Protein AF-A0A5N5W3W2-F1 (afdb_monomer_lite)

Sequence (100 aa):
MNDEEWNALYPIGTPVVAYPGVRPEDPFAVAVRKRQTEGCFVDQADASLCRALTTVTRTPAWMLGCGAPVVSVEGYTGGIHLTHIDVIAEAPSKAAVARG

Organism: Streptomyces mobaraensis (NCBI:txid35621)

Structure (mmCIF, N/CA/C/O backbone):
data_AF-A0A5N5W3W2-F1
#
_entry.id   AF-A0A5N5W3W2-F1
#
loop_
_atom_site.group_PDB
_atom_site.id
_atom_site.type_symbol
_atom_site.label_atom_id
_atom_site.label_alt_id
_atom_site.label_comp_id
_atom_site.label_asym_id
_atom_site.label_entity_id
_atom_site.label_seq_id
_atom_site.pdbx_PDB_ins_code
_atom_site.Cartn_x
_atom_site.Cartn_y
_atom_site.Cartn_z
_atom_site.occupancy
_atom_site.B_iso_or_equiv
_atom_site.auth_seq_id
_atom_site.auth_comp_id
_atom_site.auth_asym_id
_atom_site.auth_atom_id
_atom_site.pdbx_PDB_model_num
ATOM 1 N N . MET A 1 1 ? 15.190 1.573 -2.524 1.00 80.56 1 MET A N 1
ATOM 2 C CA . MET A 1 1 ? 14.830 0.543 -3.508 1.00 80.56 1 MET A CA 1
ATOM 3 C C . MET A 1 1 ? 14.160 1.243 -4.670 1.00 80.56 1 MET A C 1
ATOM 5 O O . MET A 1 1 ? 13.132 1.877 -4.451 1.00 80.56 1 MET A O 1
ATOM 9 N N . ASN A 1 2 ? 14.797 1.234 -5.837 1.00 87.31 2 ASN A N 1
ATOM 10 C CA . ASN A 1 2 ? 14.218 1.743 -7.085 1.00 87.31 2 ASN A CA 1
ATOM 11 C C . ASN A 1 2 ? 13.438 0.628 -7.819 1.00 87.31 2 ASN A C 1
ATOM 13 O O . ASN A 1 2 ? 13.298 -0.484 -7.305 1.00 87.31 2 ASN A O 1
ATOM 17 N N . ASP A 1 3 ? 12.882 0.939 -8.987 1.00 89.75 3 ASP A N 1
ATOM 18 C CA . ASP A 1 3 ? 12.121 -0.006 -9.804 1.00 89.75 3 ASP A CA 1
ATOM 19 C C . ASP A 1 3 ? 12.986 -1.133 -10.389 1.00 89.75 3 ASP A C 1
ATOM 21 O O . ASP A 1 3 ? 12.568 -2.288 -10.365 1.00 89.75 3 ASP A O 1
ATOM 25 N N . GLU A 1 4 ? 14.198 -0.839 -10.859 1.00 89.25 4 GLU A N 1
ATOM 26 C CA . GLU A 1 4 ? 15.126 -1.847 -11.395 1.00 89.25 4 GLU A CA 1
ATOM 27 C C . GLU A 1 4 ? 15.548 -2.878 -10.336 1.00 89.25 4 GLU A C 1
ATOM 29 O O . GLU A 1 4 ? 15.455 -4.084 -10.566 1.00 89.25 4 GLU A O 1
ATOM 34 N N . GLU A 1 5 ? 15.960 -2.413 -9.154 1.00 89.56 5 GLU A N 1
ATOM 35 C CA . GLU A 1 5 ? 16.324 -3.241 -8.000 1.00 89.56 5 GLU A CA 1
ATOM 36 C C . GLU A 1 5 ? 15.150 -4.118 -7.563 1.00 89.56 5 GLU A C 1
ATOM 38 O O . GLU A 1 5 ? 15.329 -5.305 -7.293 1.00 89.56 5 GLU A O 1
ATOM 43 N N . TRP A 1 6 ? 13.939 -3.554 -7.522 1.00 88.62 6 TRP A N 1
ATOM 44 C CA . TRP A 1 6 ? 12.732 -4.315 -7.215 1.00 88.62 6 TRP A CA 1
ATOM 45 C C . TRP A 1 6 ? 12.488 -5.411 -8.251 1.00 88.62 6 TRP A C 1
ATOM 47 O O . TRP A 1 6 ? 12.308 -6.570 -7.890 1.00 88.62 6 TRP A O 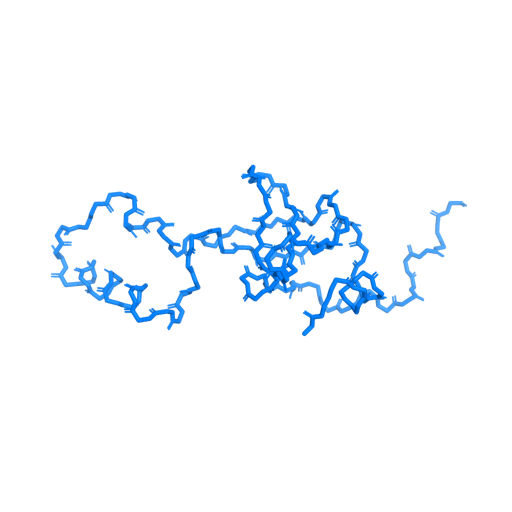1
ATOM 57 N N . ASN A 1 7 ? 12.517 -5.060 -9.538 1.00 88.25 7 ASN A N 1
ATOM 58 C CA . ASN A 1 7 ? 12.251 -5.989 -10.635 1.00 88.25 7 ASN A CA 1
ATOM 59 C C . ASN A 1 7 ? 13.305 -7.101 -10.736 1.00 88.25 7 ASN A C 1
ATOM 61 O O . ASN A 1 7 ? 12.981 -8.213 -11.151 1.00 88.25 7 ASN A O 1
ATOM 65 N N . ALA A 1 8 ? 14.550 -6.825 -10.340 1.00 89.44 8 ALA A N 1
ATOM 66 C CA . ALA A 1 8 ? 15.612 -7.824 -10.269 1.00 89.44 8 ALA A CA 1
ATOM 67 C C . ALA A 1 8 ? 15.399 -8.841 -9.134 1.00 89.44 8 ALA A C 1
ATOM 69 O O . ALA A 1 8 ? 15.800 -9.998 -9.263 1.00 89.44 8 ALA A O 1
ATOM 70 N N . LEU A 1 9 ? 14.779 -8.419 -8.028 1.00 88.06 9 LEU A N 1
ATOM 71 C CA . LEU A 1 9 ? 14.546 -9.255 -6.848 1.00 88.06 9 LEU A CA 1
ATOM 72 C C . LEU A 1 9 ? 13.198 -9.987 -6.889 1.00 88.06 9 LEU A C 1
ATOM 74 O O . LEU A 1 9 ? 13.102 -11.122 -6.421 1.00 88.06 9 LEU A O 1
ATOM 78 N N . TYR A 1 10 ? 12.165 -9.349 -7.443 1.00 87.75 10 TYR A N 1
ATOM 79 C CA . TYR A 1 10 ? 10.774 -9.773 -7.314 1.00 87.75 10 TYR A CA 1
ATOM 80 C C . TYR A 1 10 ? 10.064 -9.763 -8.675 1.00 87.75 10 TYR A C 1
ATOM 82 O O . TYR A 1 10 ? 9.698 -8.696 -9.179 1.00 87.75 10 TYR A O 1
ATOM 90 N N . PRO A 1 11 ? 9.819 -10.937 -9.285 1.00 88.50 11 PRO A N 1
ATOM 91 C CA . PRO A 1 11 ? 9.058 -11.015 -10.524 1.00 88.50 11 PRO A CA 1
ATOM 92 C C . PRO A 1 11 ? 7.571 -10.689 -10.308 1.00 88.50 11 PRO A C 1
ATOM 94 O O . PRO A 1 11 ? 7.053 -10.662 -9.186 1.00 88.50 11 PRO A O 1
ATOM 97 N N . ILE A 1 12 ? 6.855 -10.477 -11.413 1.00 90.69 12 ILE A N 1
ATOM 98 C CA . ILE A 1 12 ? 5.388 -10.382 -11.416 1.00 90.69 12 ILE A CA 1
ATOM 99 C C . ILE A 1 12 ? 4.799 -11.654 -10.784 1.00 90.69 12 ILE A C 1
ATOM 101 O O . ILE A 1 12 ? 5.277 -12.755 -11.050 1.00 90.69 12 ILE A O 1
ATOM 105 N N . GLY A 1 13 ? 3.766 -11.503 -9.956 1.00 88.62 13 GLY A N 1
ATOM 106 C CA . GLY A 1 13 ? 3.160 -12.591 -9.188 1.00 88.62 13 GLY A CA 1
ATOM 107 C C . GLY A 1 13 ? 3.763 -12.779 -7.793 1.00 88.62 13 GLY A C 1
ATOM 108 O O . GLY A 1 13 ? 3.390 -13.716 -7.091 1.00 88.62 13 GLY A O 1
ATOM 109 N N . THR A 1 14 ? 4.675 -11.900 -7.366 1.00 89.00 14 THR A N 1
ATOM 110 C CA . THR A 1 14 ? 5.244 -11.943 -6.012 1.00 89.00 14 THR A CA 1
ATOM 111 C C . THR A 1 14 ? 4.147 -11.657 -4.978 1.00 89.00 14 THR A C 1
ATOM 113 O O . THR A 1 14 ? 3.457 -10.641 -5.109 1.00 89.00 14 THR A O 1
ATOM 116 N N . PRO A 1 15 ? 3.971 -12.509 -3.950 1.00 91.56 15 PRO A N 1
ATOM 117 C CA . PRO A 1 15 ? 2.990 -12.281 -2.898 1.00 91.56 15 PRO A CA 1
ATOM 118 C C . PRO A 1 15 ? 3.450 -11.172 -1.950 1.00 91.56 15 PRO A C 1
ATOM 120 O O . PRO A 1 15 ? 4.575 -11.177 -1.440 1.00 91.56 15 PRO A O 1
ATOM 123 N N . VAL A 1 16 ? 2.554 -10.223 -1.708 1.00 92.19 16 VAL A N 1
ATOM 124 C CA . VAL A 1 16 ? 2.811 -8.994 -0.961 1.00 92.19 16 VAL A CA 1
ATOM 125 C C . VAL A 1 16 ? 1.629 -8.612 -0.067 1.00 92.19 16 VAL A C 1
ATOM 127 O O . VAL A 1 16 ? 0.473 -8.916 -0.365 1.00 92.19 16 VAL A O 1
ATOM 130 N N . VAL A 1 17 ? 1.906 -7.909 1.028 1.00 92.19 17 VAL A N 1
ATOM 131 C CA . VAL A 1 17 ? 0.923 -7.081 1.727 1.00 92.19 17 VAL A CA 1
ATOM 132 C C . VAL A 1 17 ? 1.069 -5.665 1.202 1.00 92.19 17 VAL A C 1
ATOM 134 O O . VAL A 1 17 ? 2.130 -5.056 1.321 1.00 92.19 17 VAL A O 1
ATOM 137 N N . ALA A 1 18 ? -0.002 -5.133 0.631 1.00 91.50 18 ALA A N 1
ATOM 138 C CA . ALA A 1 18 ? -0.049 -3.769 0.143 1.00 91.50 18 ALA A CA 1
ATOM 139 C C . ALA A 1 18 ? -0.869 -2.870 1.071 1.00 91.50 18 ALA A C 1
ATOM 141 O O . ALA A 1 18 ? -1.908 -3.290 1.5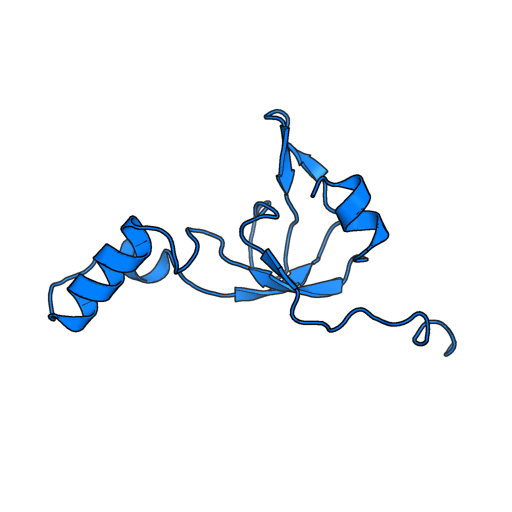82 1.00 91.50 18 ALA A O 1
ATOM 142 N N . TYR A 1 19 ? -0.428 -1.622 1.243 1.00 90.44 19 TYR A N 1
ATOM 143 C CA . TYR A 1 19 ? -1.115 -0.596 2.034 1.00 90.44 19 TYR A CA 1
ATOM 144 C C . TYR A 1 19 ? -1.489 0.587 1.131 1.00 90.44 19 TYR A C 1
ATOM 146 O O . TYR A 1 19 ? -0.712 1.533 0.985 1.00 90.44 19 TYR A O 1
ATOM 154 N N . PRO A 1 20 ? -2.666 0.557 0.481 1.00 85.25 20 PRO A N 1
ATOM 155 C CA . PRO A 1 20 ? -2.993 1.551 -0.533 1.00 85.25 20 PRO A CA 1
ATOM 156 C C . PRO A 1 20 ? -3.202 2.972 0.007 1.00 85.25 20 PRO A C 1
ATOM 158 O O . PRO A 1 20 ? -3.004 3.929 -0.734 1.00 85.25 20 PRO A O 1
ATOM 161 N N . GLY A 1 21 ? -3.610 3.109 1.274 1.00 84.31 21 GLY A N 1
ATOM 162 C CA . GLY A 1 21 ? -3.775 4.401 1.942 1.00 84.31 21 GLY A CA 1
ATOM 163 C C . GLY A 1 21 ? -2.490 4.844 2.635 1.00 84.31 21 GLY A C 1
ATOM 164 O O . GLY A 1 21 ? -1.686 5.582 2.074 1.00 84.31 21 GLY A O 1
ATOM 165 N N . VAL A 1 22 ? -2.293 4.379 3.865 1.00 84.50 22 VAL A N 1
ATOM 166 C CA . VAL A 1 22 ? -1.114 4.675 4.688 1.00 84.50 22 VAL A CA 1
ATOM 167 C C . VAL A 1 22 ? -0.613 3.408 5.362 1.00 84.50 22 VAL A C 1
ATOM 169 O O . VAL A 1 22 ? -1.364 2.451 5.576 1.00 84.50 22 VAL A O 1
ATOM 172 N N . ARG A 1 23 ? 0.668 3.406 5.725 1.00 84.56 23 ARG A N 1
ATOM 173 C CA . ARG A 1 23 ? 1.224 2.335 6.546 1.00 84.56 23 ARG A CA 1
ATOM 174 C C . ARG A 1 23 ? 0.686 2.405 7.979 1.00 84.56 23 ARG A C 1
ATOM 176 O O . ARG A 1 23 ? 0.387 3.499 8.458 1.00 84.56 23 ARG A O 1
ATOM 183 N N . PRO A 1 24 ? 0.581 1.266 8.684 1.00 82.75 24 PRO A N 1
ATOM 184 C CA . PRO A 1 24 ? 0.076 1.238 10.055 1.00 82.75 24 PRO A CA 1
ATOM 185 C C . PRO A 1 24 ? 0.944 2.028 11.050 1.00 82.75 24 PRO A C 1
ATOM 187 O O . PRO A 1 24 ? 0.434 2.441 12.090 1.00 82.75 24 PRO A O 1
ATOM 190 N N . GLU A 1 25 ? 2.227 2.245 10.751 1.00 84.31 25 GLU A N 1
ATOM 191 C CA . GLU A 1 25 ? 3.147 3.063 11.551 1.00 84.31 25 GLU A CA 1
ATOM 192 C C . GLU A 1 25 ? 3.033 4.581 11.324 1.00 84.31 25 GLU A C 1
ATOM 194 O O . GLU A 1 25 ? 3.655 5.347 12.060 1.00 84.31 25 GLU A O 1
ATOM 199 N N . ASP A 1 26 ? 2.256 5.037 10.336 1.00 86.25 26 ASP A N 1
ATOM 200 C CA . ASP A 1 26 ? 2.085 6.467 10.077 1.00 86.25 26 ASP A CA 1
ATOM 201 C C . ASP A 1 26 ? 1.426 7.176 11.286 1.00 86.25 26 ASP A C 1
ATOM 203 O O . ASP A 1 26 ? 0.480 6.645 11.879 1.00 86.25 26 ASP A O 1
ATOM 207 N N . PRO A 1 27 ? 1.863 8.384 11.687 1.00 86.88 27 PRO A N 1
ATOM 208 C CA . PRO A 1 27 ? 1.256 9.093 12.814 1.00 86.88 27 PRO A CA 1
ATOM 209 C C . PRO A 1 27 ? -0.265 9.282 12.688 1.00 86.88 27 PRO A C 1
ATOM 211 O O . PRO A 1 27 ? -0.975 9.238 13.696 1.00 86.88 27 PRO A O 1
ATOM 214 N N . PHE A 1 28 ? -0.780 9.454 11.466 1.00 82.00 28 PHE A N 1
ATOM 215 C CA . PHE A 1 28 ? -2.211 9.560 11.199 1.00 82.00 28 PHE A CA 1
ATOM 216 C C . PHE A 1 28 ? -2.916 8.217 11.415 1.00 82.00 28 PHE A C 1
ATOM 218 O O . PHE A 1 28 ? -3.928 8.161 12.114 1.00 82.00 28 PHE A O 1
ATOM 225 N N . ALA A 1 29 ? -2.332 7.124 10.915 1.00 84.94 29 ALA A N 1
ATOM 226 C CA . ALA A 1 29 ? -2.799 5.756 11.147 1.00 84.94 29 ALA A CA 1
ATOM 227 C C . ALA A 1 29 ? -2.915 5.423 12.640 1.00 84.94 29 ALA A C 1
ATOM 229 O O . ALA A 1 29 ? -3.946 4.935 13.117 1.00 84.94 29 ALA A O 1
ATOM 230 N N . VAL A 1 30 ? -1.861 5.737 13.395 1.00 88.06 30 VAL A N 1
ATOM 231 C CA . VAL A 1 30 ? -1.787 5.506 14.839 1.00 88.06 30 VAL A CA 1
ATOM 232 C C . VAL A 1 30 ? -2.852 6.320 15.576 1.00 88.06 30 VAL A C 1
ATOM 234 O O . VAL A 1 30 ? -3.539 5.787 16.450 1.00 88.06 30 VAL A O 1
ATOM 237 N N . ALA A 1 31 ? -3.035 7.593 15.211 1.00 87.75 31 ALA A N 1
ATOM 238 C CA . ALA A 1 31 ? -4.037 8.462 15.823 1.00 87.75 31 ALA A CA 1
ATOM 239 C C . ALA A 1 31 ? -5.475 7.991 15.545 1.00 87.75 31 ALA A C 1
ATOM 241 O O . ALA A 1 31 ? -6.298 7.959 16.463 1.00 87.75 31 ALA A O 1
ATOM 242 N N . VAL A 1 32 ? -5.770 7.589 14.305 1.00 86.31 32 VAL A N 1
ATOM 243 C CA . VAL A 1 32 ? -7.068 7.026 13.901 1.00 86.31 32 VAL A CA 1
ATOM 244 C C . VAL A 1 32 ? -7.367 5.753 14.693 1.00 86.31 32 VAL A C 1
ATOM 246 O O . VAL A 1 32 ? -8.427 5.643 15.310 1.00 86.31 32 VAL A O 1
ATOM 249 N N . ARG A 1 33 ? -6.414 4.815 14.759 1.00 85.12 33 ARG A N 1
ATOM 250 C CA . ARG A 1 33 ? -6.572 3.564 15.513 1.00 85.12 33 ARG A CA 1
ATOM 251 C C . ARG A 1 33 ? -6.778 3.815 17.006 1.00 85.12 33 ARG A C 1
ATOM 253 O O . ARG A 1 33 ? -7.628 3.177 17.620 1.00 85.12 33 ARG A O 1
ATOM 260 N N . LYS A 1 34 ? -6.037 4.761 17.589 1.00 88.31 34 LYS A N 1
ATOM 261 C CA . LYS A 1 34 ? -6.203 5.152 18.993 1.00 88.31 34 LYS A CA 1
ATOM 262 C C . LYS A 1 34 ? -7.628 5.651 19.264 1.00 88.31 34 LYS A C 1
ATOM 264 O O . LYS A 1 34 ? -8.276 5.153 20.181 1.00 88.31 34 LYS A O 1
ATOM 269 N N . ARG A 1 35 ? -8.153 6.543 18.417 1.00 88.00 35 ARG A N 1
ATOM 270 C CA . ARG A 1 35 ? -9.541 7.028 18.520 1.00 88.00 35 ARG A CA 1
ATOM 271 C C . ARG A 1 35 ? -10.561 5.891 18.450 1.00 88.00 35 ARG A C 1
ATOM 273 O O . ARG A 1 35 ? -11.485 5.868 19.255 1.00 88.00 35 ARG A O 1
ATOM 280 N N . GLN A 1 36 ? -10.367 4.923 17.552 1.00 85.88 36 GLN A N 1
ATOM 281 C CA . GLN A 1 36 ? -11.233 3.739 17.474 1.00 85.88 36 GLN A CA 1
ATOM 282 C C . GLN A 1 36 ? -11.216 2.929 18.775 1.00 85.88 36 GLN A C 1
ATOM 284 O O . GLN A 1 36 ? -12.271 2.535 19.266 1.00 85.88 36 GLN A O 1
ATOM 289 N N . THR A 1 37 ? -10.034 2.701 19.361 1.00 87.56 37 THR A N 1
ATOM 290 C CA . THR A 1 37 ? -9.916 1.960 20.630 1.00 87.56 37 THR A CA 1
ATOM 291 C C . THR A 1 37 ? -10.525 2.702 21.818 1.00 87.56 37 THR A C 1
ATOM 293 O O . THR A 1 37 ? -10.996 2.068 22.756 1.00 87.56 37 THR A O 1
ATOM 296 N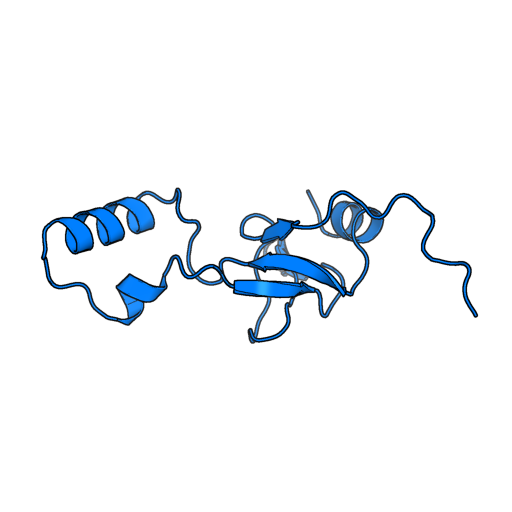 N . GLU A 1 38 ? -10.559 4.033 21.763 1.00 92.56 38 GLU A N 1
ATOM 297 C CA . GLU A 1 38 ? -11.195 4.897 22.764 1.00 92.56 38 GLU A CA 1
ATOM 298 C C . GLU A 1 38 ? -12.723 4.994 22.577 1.00 92.56 38 GLU A C 1
ATOM 300 O O . GLU A 1 38 ? -13.400 5.664 23.353 1.00 92.56 38 GLU A O 1
ATOM 305 N N . GLY A 1 39 ? -13.285 4.325 21.562 1.00 89.38 39 GLY A N 1
ATOM 306 C CA . GLY A 1 39 ? -14.714 4.364 21.250 1.00 89.38 39 GLY A CA 1
ATOM 307 C C . GLY A 1 39 ? -15.162 5.667 20.586 1.00 89.38 39 GLY A C 1
ATOM 308 O O . GLY A 1 39 ? -16.363 5.911 20.460 1.00 89.38 39 GLY A O 1
ATOM 309 N N . CYS A 1 40 ? -14.224 6.514 20.149 1.00 87.75 40 CYS A N 1
ATOM 310 C CA . CYS A 1 40 ? -14.551 7.685 19.353 1.00 87.75 40 CYS A CA 1
ATOM 311 C C . CYS A 1 40 ? -15.015 7.255 17.961 1.00 87.75 40 CYS A C 1
ATOM 313 O O . CYS A 1 40 ? -14.447 6.353 17.342 1.00 87.75 40 CYS A O 1
ATOM 315 N N . PHE A 1 41 ? -16.023 7.956 17.445 1.00 86.00 41 PHE A N 1
ATOM 316 C CA . PHE A 1 41 ? -16.441 7.784 16.064 1.00 86.00 41 PHE A CA 1
ATOM 317 C C . PHE A 1 41 ? -15.289 8.144 15.118 1.00 86.00 41 PHE A C 1
ATOM 319 O O . PHE A 1 41 ? -14.669 9.203 15.239 1.00 86.00 41 PHE A O 1
ATOM 326 N N . VAL A 1 42 ? -15.025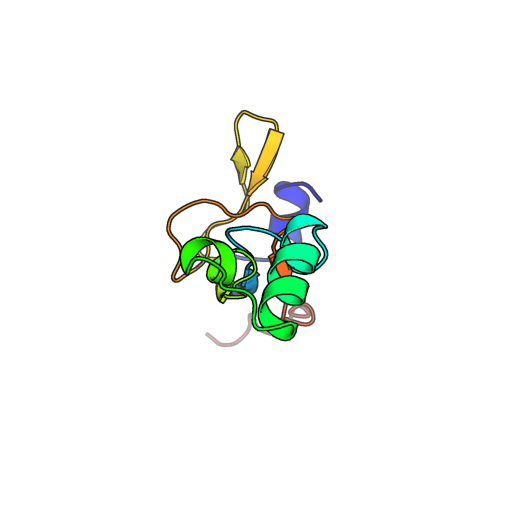 7.248 14.176 1.00 82.81 42 VAL A N 1
ATOM 327 C CA . VAL A 1 42 ? -14.066 7.413 13.088 1.00 82.81 42 VAL A CA 1
ATOM 328 C C . VAL A 1 42 ? -14.822 7.092 11.812 1.00 82.81 42 VAL A C 1
ATOM 330 O O . VAL A 1 42 ? -15.508 6.070 11.754 1.00 82.81 42 VAL A O 1
ATOM 333 N N . ASP A 1 43 ? -14.726 7.972 10.818 1.00 85.19 43 ASP A N 1
ATOM 334 C CA . ASP A 1 43 ? -15.376 7.739 9.534 1.00 85.19 43 ASP A CA 1
ATOM 335 C C . ASP A 1 43 ? -14.860 6.441 8.891 1.00 85.19 43 ASP A C 1
ATOM 337 O O . ASP A 1 43 ? -13.711 6.039 9.082 1.00 85.19 43 ASP A O 1
ATOM 341 N N . GLN A 1 44 ? -15.707 5.765 8.117 1.00 79.31 44 GLN A N 1
ATOM 342 C CA . GLN A 1 44 ? -15.351 4.490 7.497 1.00 79.31 44 GLN A CA 1
ATOM 343 C C . GLN A 1 44 ? -14.150 4.608 6.539 1.00 79.31 44 GLN A C 1
ATOM 345 O O . GLN A 1 44 ? -13.367 3.656 6.420 1.00 79.31 44 GLN A O 1
ATOM 350 N N . ALA A 1 45 ? -13.990 5.749 5.860 1.00 78.44 45 ALA A N 1
ATOM 351 C CA . ALA A 1 45 ? -12.834 6.014 5.013 1.00 78.44 45 ALA A CA 1
ATOM 352 C C . ALA A 1 45 ? -11.558 6.090 5.858 1.00 78.44 45 ALA A C 1
ATOM 354 O O . ALA A 1 45 ? -10.590 5.392 5.552 1.00 78.44 45 ALA A O 1
ATOM 355 N N . ASP A 1 46 ? -11.600 6.828 6.972 1.00 78.19 46 ASP A N 1
ATOM 356 C CA . ASP A 1 46 ? -10.483 6.939 7.914 1.00 78.19 46 ASP A CA 1
ATOM 357 C C . ASP A 1 46 ? -10.138 5.582 8.538 1.00 78.19 46 ASP A C 1
ATOM 359 O O . ASP A 1 46 ? -8.972 5.192 8.615 1.00 78.19 46 ASP A O 1
ATOM 363 N N . ALA A 1 47 ? -11.155 4.797 8.897 1.00 75.69 47 ALA A N 1
ATOM 364 C CA . ALA A 1 47 ? -10.986 3.452 9.433 1.00 75.69 47 ALA A CA 1
ATOM 365 C C . ALA A 1 47 ? -10.296 2.490 8.454 1.00 75.69 47 ALA A C 1
ATOM 367 O O . ALA A 1 47 ? -9.647 1.532 8.878 1.00 75.69 47 ALA A O 1
ATOM 368 N N . SER A 1 48 ? -10.422 2.749 7.152 1.00 77.12 48 SER A N 1
ATOM 369 C CA . SER A 1 48 ? -9.864 1.918 6.086 1.00 77.12 48 SER A CA 1
ATOM 370 C C . SER A 1 48 ? -8.493 2.394 5.598 1.00 77.12 48 SER A C 1
ATOM 372 O O . SER A 1 48 ? -7.889 1.716 4.767 1.00 77.12 48 SER A O 1
ATOM 374 N N . LEU A 1 49 ? -7.968 3.516 6.107 1.00 74.50 49 LEU A N 1
ATOM 375 C CA . LEU A 1 49 ? -6.698 4.095 5.650 1.00 74.50 49 LEU A CA 1
ATOM 376 C C . LEU A 1 49 ? -5.518 3.126 5.773 1.00 74.50 49 LEU A C 1
ATOM 378 O O . LEU A 1 49 ? -4.666 3.071 4.890 1.00 74.50 49 LEU A O 1
ATOM 382 N N . CYS A 1 50 ? -5.499 2.322 6.836 1.00 75.56 50 CYS A N 1
ATOM 383 C CA . CYS A 1 50 ? -4.418 1.377 7.136 1.00 75.56 50 CYS A CA 1
ATOM 384 C C . CYS A 1 50 ? -4.741 -0.044 6.663 1.00 75.56 50 CYS A C 1
ATOM 386 O O . CYS A 1 50 ? -4.161 -1.011 7.162 1.00 75.56 50 CYS A O 1
ATOM 388 N N . ARG A 1 51 ? -5.734 -0.203 5.776 1.00 84.00 51 ARG A N 1
ATOM 389 C CA . ARG A 1 51 ? -6.182 -1.518 5.320 1.00 84.00 51 ARG A CA 1
ATOM 390 C C . ARG A 1 51 ? -5.035 -2.230 4.607 1.00 84.00 51 ARG A C 1
ATOM 392 O O . ARG A 1 51 ? -4.677 -1.878 3.486 1.00 84.00 51 ARG A O 1
ATOM 399 N N . ALA A 1 52 ? -4.529 -3.275 5.251 1.00 88.00 52 ALA A N 1
ATOM 400 C CA . ALA A 1 52 ? -3.623 -4.235 4.648 1.00 88.00 52 ALA A CA 1
ATOM 401 C C . ALA A 1 52 ? -4.377 -5.087 3.618 1.00 88.00 52 ALA A C 1
ATOM 403 O O . ALA A 1 52 ? -5.436 -5.651 3.911 1.00 88.00 52 ALA A O 1
ATOM 404 N N . LEU A 1 53 ? -3.830 -5.181 2.412 1.00 89.00 53 LEU A N 1
ATOM 405 C CA . LEU A 1 53 ? -4.326 -6.040 1.349 1.00 89.00 53 LEU A CA 1
ATOM 406 C C . LEU A 1 53 ? -3.286 -7.122 1.062 1.00 89.00 53 LEU A C 1
ATOM 408 O O . LEU A 1 53 ? -2.246 -6.838 0.480 1.00 89.00 53 LEU A O 1
ATOM 412 N N . THR A 1 54 ? -3.562 -8.362 1.458 1.00 91.81 54 THR A N 1
ATOM 413 C CA . THR A 1 54 ? -2.758 -9.522 1.050 1.00 91.81 54 THR A CA 1
ATOM 414 C C . THR A 1 54 ? -3.095 -9.880 -0.394 1.00 91.81 54 THR A C 1
ATOM 416 O O . THR A 1 54 ? -4.245 -10.187 -0.701 1.00 91.81 54 THR A O 1
ATOM 419 N N . THR A 1 55 ? -2.112 -9.792 -1.285 1.00 92.62 55 THR A N 1
ATOM 420 C CA . THR A 1 55 ? -2.307 -9.848 -2.740 1.00 92.62 55 THR A CA 1
ATOM 421 C C . THR A 1 55 ? -1.007 -10.237 -3.460 1.00 92.62 55 THR A C 1
ATOM 423 O O . THR A 1 55 ? -0.007 -10.544 -2.814 1.00 92.62 55 THR A O 1
ATOM 426 N N . VAL A 1 56 ? -1.003 -10.250 -4.793 1.00 92.38 56 VAL A N 1
ATOM 427 C CA . VAL A 1 56 ? 0.183 -10.479 -5.630 1.00 92.38 56 VAL A CA 1
ATOM 428 C C . VAL A 1 56 ? 0.436 -9.292 -6.557 1.00 92.38 56 VAL A C 1
ATOM 430 O O . VAL A 1 56 ? -0.494 -8.580 -6.949 1.00 92.38 56 VAL A O 1
ATOM 433 N N . THR A 1 57 ? 1.696 -9.066 -6.924 1.00 93.06 57 THR A N 1
ATOM 434 C CA . THR A 1 57 ? 2.057 -8.048 -7.920 1.00 93.06 57 THR A CA 1
ATOM 435 C C . THR A 1 57 ? 1.536 -8.440 -9.307 1.00 93.06 57 THR A C 1
ATOM 437 O O . THR A 1 57 ? 1.709 -9.570 -9.753 1.00 93.06 57 THR A O 1
ATOM 440 N N . ARG A 1 58 ? 0.903 -7.501 -10.017 1.00 94.12 58 ARG A N 1
ATOM 441 C CA . ARG A 1 58 ? 0.353 -7.706 -11.374 1.00 94.12 58 ARG A CA 1
ATOM 442 C C . ARG A 1 58 ? 1.276 -7.182 -12.474 1.00 94.12 58 ARG A C 1
ATOM 444 O O . ARG A 1 58 ? 1.155 -7.559 -13.635 1.00 94.12 58 ARG A O 1
ATOM 451 N N . THR A 1 59 ? 2.176 -6.276 -12.127 1.00 91.19 59 THR A N 1
ATOM 452 C CA . THR A 1 59 ? 3.052 -5.574 -13.067 1.00 91.19 59 THR A CA 1
ATOM 453 C C . THR A 1 59 ? 4.475 -5.560 -12.521 1.00 91.19 59 THR A C 1
ATOM 455 O O . THR A 1 59 ? 4.653 -5.731 -11.310 1.00 91.19 59 THR A O 1
ATOM 458 N N . PRO A 1 60 ? 5.489 -5.314 -13.369 1.00 90.12 60 PRO A N 1
ATOM 459 C CA . PRO A 1 60 ? 6.782 -4.881 -12.852 1.00 90.12 60 PRO A CA 1
ATOM 460 C C . PRO A 1 60 ? 6.603 -3.559 -12.092 1.00 90.12 60 PRO A C 1
ATOM 462 O O . PRO A 1 60 ? 5.599 -2.863 -12.284 1.00 90.12 60 PRO A O 1
ATOM 465 N N . ALA A 1 61 ? 7.550 -3.220 -11.223 1.00 92.62 61 ALA A N 1
ATOM 466 C CA . ALA A 1 61 ? 7.652 -1.878 -10.677 1.00 92.62 61 ALA A CA 1
ATOM 467 C C . ALA A 1 61 ? 8.017 -0.894 -11.793 1.00 92.62 61 ALA A C 1
ATOM 469 O O . ALA A 1 61 ? 8.778 -1.234 -12.702 1.00 92.62 61 ALA A O 1
ATOM 470 N N . TRP A 1 62 ? 7.471 0.316 -11.718 1.00 92.94 62 TRP A N 1
ATOM 471 C CA . TRP A 1 62 ? 7.799 1.410 -12.627 1.00 92.94 62 TRP A CA 1
ATOM 472 C C . TRP A 1 62 ? 7.951 2.718 -11.861 1.00 92.94 62 TRP A C 1
ATOM 474 O O . TRP A 1 62 ? 7.309 2.940 -10.831 1.00 92.94 62 TRP A O 1
ATOM 484 N N . MET A 1 63 ? 8.778 3.611 -12.395 1.00 92.31 63 MET A N 1
ATOM 485 C CA . MET A 1 63 ? 8.906 4.971 -11.883 1.00 92.31 63 MET A CA 1
ATOM 486 C C . MET A 1 63 ? 7.737 5.834 -12.354 1.00 92.31 63 MET A C 1
ATOM 488 O O . MET A 1 63 ? 7.494 5.985 -13.554 1.00 92.31 63 MET A O 1
ATOM 492 N N . LEU A 1 64 ? 7.026 6.458 -11.414 1.00 88.44 64 LEU A N 1
ATOM 493 C CA . LEU A 1 64 ? 6.144 7.574 -11.742 1.00 88.44 64 LEU A CA 1
ATOM 494 C C . LEU A 1 64 ? 6.976 8.787 -12.173 1.00 88.44 64 LEU A C 1
ATOM 496 O O . LEU A 1 64 ? 8.111 8.960 -11.732 1.00 88.44 64 LEU A O 1
ATOM 500 N N . GLY A 1 65 ? 6.387 9.686 -12.970 1.00 82.88 65 GLY A N 1
ATOM 501 C CA . GLY A 1 65 ? 7.053 10.918 -13.424 1.00 82.88 65 GLY A CA 1
ATOM 502 C C . GLY A 1 65 ? 7.543 11.840 -12.293 1.00 82.88 65 GLY A C 1
ATOM 503 O O . GLY A 1 65 ? 8.350 12.728 -12.539 1.00 82.88 65 GLY A O 1
ATOM 504 N N . CYS A 1 66 ? 7.099 11.613 -11.053 1.00 79.81 66 CYS A N 1
ATOM 505 C CA . CYS A 1 66 ? 7.585 12.279 -9.844 1.00 79.81 66 CYS A CA 1
ATOM 506 C C . CYS A 1 66 ? 8.809 11.607 -9.188 1.00 79.81 66 CYS A C 1
ATOM 508 O O . CYS A 1 66 ? 9.234 12.046 -8.124 1.00 79.81 66 CYS A O 1
ATOM 510 N N . GLY A 1 67 ? 9.374 10.551 -9.783 1.00 85.44 67 GLY A N 1
ATOM 511 C CA . GLY A 1 67 ? 10.527 9.828 -9.235 1.00 85.44 67 GLY A CA 1
ATOM 512 C C . GLY A 1 67 ? 10.174 8.800 -8.153 1.00 85.44 67 GLY A C 1
ATOM 513 O O . GLY A 1 67 ? 11.059 8.324 -7.448 1.00 85.44 67 GLY A O 1
ATOM 514 N N . ALA A 1 68 ? 8.894 8.464 -8.004 1.00 88.88 68 ALA A N 1
ATOM 515 C CA . ALA A 1 68 ? 8.404 7.535 -6.994 1.00 88.88 68 ALA A CA 1
ATOM 516 C C . ALA A 1 68 ? 8.188 6.139 -7.614 1.00 88.88 68 ALA A C 1
ATOM 518 O O . ALA A 1 68 ? 7.368 6.025 -8.534 1.00 88.88 68 ALA A O 1
ATOM 519 N N . PRO A 1 69 ? 8.894 5.085 -7.162 1.00 92.81 69 PRO A N 1
ATOM 520 C CA . PRO A 1 69 ? 8.693 3.738 -7.680 1.00 92.81 69 PRO A CA 1
ATOM 521 C C . PRO A 1 69 ? 7.391 3.142 -7.139 1.00 92.81 69 PRO A C 1
ATOM 523 O O . PRO A 1 69 ? 7.125 3.155 -5.931 1.00 92.81 69 PRO A O 1
ATOM 526 N N . VAL A 1 70 ? 6.576 2.590 -8.034 1.00 93.25 70 VAL A N 1
ATOM 527 C CA . VAL A 1 70 ? 5.278 1.998 -7.695 1.00 93.25 70 VAL A CA 1
ATOM 528 C C . VAL A 1 70 ? 5.078 0.645 -8.372 1.00 93.25 70 VAL A C 1
ATOM 530 O O . VAL A 1 70 ? 5.690 0.356 -9.397 1.00 93.25 70 VAL A O 1
ATOM 533 N N . VAL A 1 71 ? 4.184 -0.171 -7.815 1.00 93.62 71 VAL A N 1
ATOM 534 C CA . VAL A 1 71 ? 3.760 -1.462 -8.371 1.00 93.62 71 VAL A CA 1
ATOM 535 C C . VAL A 1 71 ? 2.237 -1.594 -8.315 1.00 93.62 71 VAL A C 1
ATOM 537 O O . VAL A 1 71 ? 1.597 -1.097 -7.391 1.00 93.62 71 VAL A O 1
ATOM 540 N N . SER A 1 72 ? 1.620 -2.263 -9.288 1.00 93.62 72 SER A N 1
ATOM 541 C CA . SER A 1 72 ? 0.201 -2.620 -9.224 1.00 93.62 72 SER A CA 1
ATOM 542 C C . SER A 1 72 ? 0.046 -4.007 -8.631 1.00 93.62 72 SER A C 1
ATOM 544 O O . SER A 1 72 ? 0.835 -4.911 -8.907 1.00 93.62 72 SER A O 1
ATOM 546 N N . VAL A 1 73 ? -1.027 -4.189 -7.873 1.00 93.56 73 VAL A N 1
ATOM 547 C CA . VAL A 1 73 ? -1.365 -5.454 -7.226 1.00 93.56 73 VAL A CA 1
ATOM 548 C C . VAL A 1 73 ? -2.769 -5.906 -7.606 1.00 93.56 73 VAL A C 1
ATOM 550 O O . VAL A 1 73 ? -3.590 -5.106 -8.060 1.00 93.56 73 VAL A O 1
ATOM 553 N N . GLU A 1 74 ? -3.066 -7.188 -7.430 1.00 90.75 74 GLU A N 1
ATOM 554 C CA . GLU A 1 74 ? -4.429 -7.684 -7.605 1.00 90.75 74 GLU A CA 1
ATOM 555 C C . GLU A 1 74 ? -5.387 -7.103 -6.553 1.00 90.75 74 GLU A C 1
ATOM 557 O O . GLU A 1 74 ? -5.014 -6.827 -5.412 1.00 90.75 74 GLU A O 1
ATOM 562 N N . GLY A 1 75 ? -6.642 -6.878 -6.946 1.00 85.81 75 GLY A N 1
ATOM 563 C CA . GLY A 1 75 ? -7.672 -6.329 -6.058 1.00 85.81 75 GLY A CA 1
ATOM 564 C C . GLY A 1 75 ? -7.558 -4.827 -5.767 1.00 85.81 75 GLY A C 1
ATOM 565 O O . GLY A 1 75 ? -8.419 -4.293 -5.069 1.00 85.81 75 GLY A O 1
ATOM 566 N N . TYR A 1 76 ? -6.559 -4.130 -6.323 1.00 88.56 76 TYR A N 1
ATOM 567 C CA . TYR A 1 76 ? -6.428 -2.678 -6.217 1.00 88.56 76 TYR A CA 1
ATOM 568 C C . TYR A 1 76 ? -6.196 -2.023 -7.580 1.00 88.56 76 TYR A C 1
ATOM 570 O O . TYR A 1 76 ? -5.390 -2.476 -8.393 1.00 88.56 76 TYR A O 1
ATOM 578 N N . THR A 1 77 ? -6.912 -0.929 -7.834 1.00 86.75 77 THR A N 1
ATOM 579 C CA . THR A 1 77 ? -6.724 -0.137 -9.052 1.00 86.75 77 THR A CA 1
ATOM 580 C C . THR A 1 77 ? -5.742 0.988 -8.763 1.00 86.75 77 THR A C 1
ATOM 582 O O . THR A 1 77 ? -6.002 1.829 -7.911 1.00 86.75 77 THR A O 1
ATOM 585 N N . GLY A 1 78 ? -4.625 1.005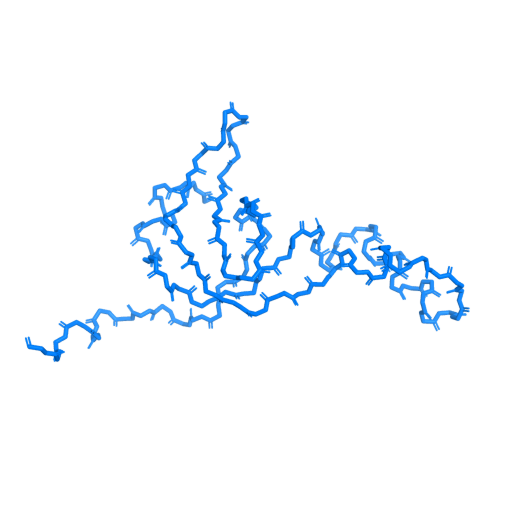 -9.490 1.00 86.94 78 GLY A N 1
ATOM 586 C CA . GLY A 1 78 ? -3.570 2.008 -9.346 1.00 86.94 78 GLY A CA 1
ATOM 587 C C . GLY A 1 78 ? -2.211 1.399 -9.007 1.00 86.94 78 GLY A C 1
ATOM 588 O O . GLY A 1 78 ? -2.073 0.185 -8.828 1.00 86.94 78 GLY A O 1
ATOM 589 N N . GLY A 1 79 ? -1.197 2.259 -8.973 1.00 90.44 79 GLY A N 1
ATOM 590 C CA . GLY A 1 79 ? 0.129 1.922 -8.465 1.00 90.44 79 GLY A CA 1
ATOM 591 C C . GLY A 1 79 ? 0.206 2.216 -6.971 1.00 90.44 79 GLY A C 1
ATOM 592 O O . GLY A 1 79 ? -0.255 3.263 -6.521 1.00 90.44 79 GLY A O 1
ATOM 593 N N . ILE A 1 80 ? 0.783 1.294 -6.214 1.00 91.19 80 ILE A N 1
ATOM 594 C CA . ILE A 1 80 ? 1.088 1.440 -4.794 1.00 91.19 80 ILE A CA 1
ATOM 595 C C . ILE A 1 80 ? 2.588 1.665 -4.676 1.00 91.19 80 ILE A C 1
ATOM 597 O O . ILE A 1 80 ? 3.378 0.972 -5.317 1.00 91.19 80 ILE A O 1
ATOM 601 N N . HIS A 1 81 ? 2.975 2.656 -3.881 1.00 91.50 81 HIS A N 1
ATOM 602 C CA . HIS A 1 81 ? 4.377 2.984 -3.670 1.00 91.50 81 HIS A CA 1
ATOM 603 C C . HIS A 1 81 ? 5.134 1.807 -3.059 1.00 91.50 81 HIS A C 1
ATOM 605 O O . HIS A 1 81 ? 4.612 1.154 -2.159 1.00 91.50 81 HIS A O 1
ATOM 611 N N . LEU A 1 82 ? 6.369 1.551 -3.505 1.00 90.38 82 LEU A N 1
ATOM 612 C CA . LEU A 1 82 ? 7.143 0.404 -3.011 1.00 90.38 82 LEU A CA 1
ATOM 613 C C . LEU A 1 82 ? 7.379 0.449 -1.496 1.00 90.38 82 LEU A C 1
ATOM 615 O O . LEU A 1 82 ? 7.507 -0.593 -0.868 1.00 90.38 82 LEU A O 1
ATOM 619 N N . THR A 1 83 ? 7.387 1.635 -0.878 1.00 89.81 83 THR A N 1
ATOM 620 C CA . THR A 1 83 ? 7.484 1.743 0.590 1.00 89.81 83 THR A CA 1
ATOM 621 C C . THR A 1 83 ? 6.227 1.256 1.307 1.00 89.81 83 THR A C 1
ATOM 623 O O . THR A 1 83 ? 6.301 0.936 2.483 1.00 89.81 83 THR A O 1
ATOM 626 N N . HIS A 1 84 ? 5.079 1.198 0.628 1.00 90.06 84 HIS A N 1
ATOM 627 C CA . HIS A 1 84 ? 3.797 0.711 1.143 1.00 90.06 84 HIS A CA 1
ATOM 628 C C . HIS A 1 84 ? 3.546 -0.756 0.750 1.00 90.06 84 HIS A C 1
ATOM 630 O O . HIS A 1 84 ? 2.397 -1.201 0.680 1.00 90.06 84 HIS A O 1
ATOM 636 N N . ILE A 1 85 ? 4.606 -1.504 0.452 1.00 90.38 85 ILE A N 1
ATOM 637 C CA . ILE A 1 85 ? 4.547 -2.911 0.076 1.00 90.38 85 ILE A CA 1
ATOM 638 C C . ILE A 1 85 ? 5.480 -3.692 1.000 1.00 90.38 85 ILE A C 1
ATOM 640 O O . ILE A 1 85 ? 6.676 -3.419 1.049 1.00 90.38 85 ILE A O 1
ATOM 644 N N . ASP A 1 86 ? 4.940 -4.698 1.681 1.00 90.25 86 ASP A N 1
ATOM 645 C CA . ASP A 1 86 ? 5.729 -5.724 2.361 1.00 90.25 86 ASP A CA 1
ATOM 646 C C . ASP A 1 86 ? 5.693 -7.007 1.536 1.00 90.25 86 ASP A C 1
ATOM 648 O O . ASP A 1 86 ? 4.619 -7.521 1.222 1.00 90.25 86 ASP A O 1
ATOM 652 N N . VAL A 1 87 ? 6.850 -7.562 1.187 1.00 90.31 87 VAL A N 1
ATOM 653 C CA . VAL A 1 87 ? 6.910 -8.868 0.520 1.00 90.31 87 VAL A CA 1
ATOM 654 C C . VAL A 1 87 ? 6.651 -9.965 1.552 1.00 90.31 87 VAL A C 1
ATOM 656 O O . VAL A 1 87 ? 7.292 -10.002 2.597 1.00 90.31 87 VAL A O 1
ATOM 659 N N . ILE A 1 88 ? 5.693 -10.851 1.266 1.00 85.25 88 ILE A N 1
ATOM 660 C CA . ILE A 1 88 ? 5.320 -11.961 2.163 1.00 85.25 88 ILE A CA 1
ATOM 661 C C . ILE A 1 88 ? 6.198 -13.185 1.899 1.00 85.25 88 ILE A C 1
ATOM 663 O O . ILE A 1 88 ? 6.439 -13.988 2.799 1.00 85.25 88 ILE A O 1
ATOM 667 N N . ALA A 1 89 ? 6.669 -13.349 0.662 1.00 65.69 89 ALA A N 1
ATOM 668 C CA . ALA A 1 89 ? 7.563 -14.441 0.322 1.00 65.69 89 ALA A CA 1
ATOM 669 C C . ALA A 1 89 ? 8.964 -14.204 0.898 1.00 65.69 89 ALA A C 1
ATOM 671 O O . ALA A 1 89 ? 9.635 -13.228 0.562 1.00 65.69 89 ALA A O 1
ATOM 672 N N . GLU A 1 90 ? 9.446 -15.175 1.674 1.00 53.28 90 GLU A N 1
ATOM 673 C CA . GLU A 1 90 ? 10.871 -15.495 1.688 1.00 53.28 90 GLU A CA 1
ATOM 674 C C . GLU A 1 90 ? 11.272 -15.718 0.225 1.00 53.28 90 GLU A C 1
ATOM 676 O O . GLU A 1 90 ? 10.575 -16.450 -0.484 1.00 53.28 90 GLU A O 1
ATOM 681 N N . 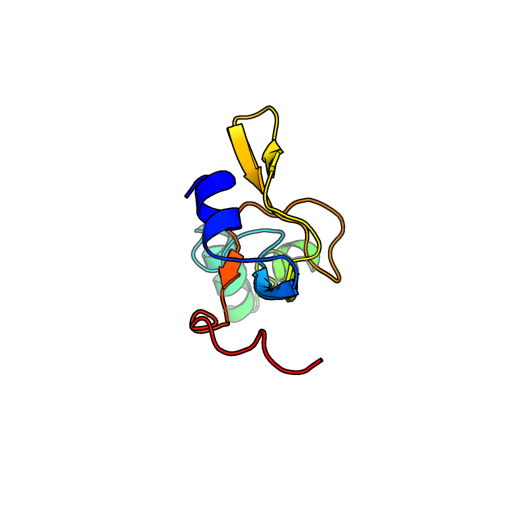ALA A 1 91 ? 12.288 -14.988 -0.250 1.00 42.34 91 ALA A N 1
ATOM 682 C CA . ALA A 1 91 ? 12.676 -14.933 -1.657 1.00 42.34 91 ALA A CA 1
ATOM 683 C C . ALA A 1 91 ? 12.518 -16.305 -2.329 1.00 42.34 91 ALA A C 1
ATOM 685 O O . ALA A 1 91 ? 12.966 -17.298 -1.745 1.00 42.34 91 ALA A O 1
ATOM 686 N N . PRO A 1 92 ? 11.929 -16.409 -3.537 1.00 43.25 92 PRO A N 1
ATOM 687 C CA . PRO A 1 92 ? 12.027 -17.646 -4.282 1.00 43.25 92 PRO A CA 1
ATOM 688 C C . PRO A 1 92 ? 13.510 -17.843 -4.596 1.00 43.25 92 PRO A C 1
ATOM 690 O O . PRO A 1 92 ? 14.032 -17.354 -5.597 1.00 43.25 92 PRO A O 1
ATOM 693 N N . SER A 1 93 ? 14.215 -18.554 -3.713 1.00 42.75 93 SER A N 1
ATOM 694 C CA . SER A 1 93 ? 15.463 -19.208 -4.047 1.00 42.75 93 SER A CA 1
ATOM 695 C C . SER A 1 93 ? 15.205 -19.902 -5.373 1.00 42.75 93 SER A C 1
ATOM 697 O O . SER A 1 93 ? 14.216 -20.622 -5.514 1.00 42.75 93 SER A O 1
ATOM 699 N N . LYS A 1 94 ? 16.041 -19.567 -6.352 1.00 40.69 94 LYS A N 1
ATOM 700 C CA . LYS A 1 94 ? 16.095 -20.014 -7.745 1.00 40.69 94 LYS A CA 1
ATOM 701 C C . LYS A 1 94 ? 15.910 -21.541 -7.884 1.00 40.69 94 LYS A C 1
ATOM 703 O O . LYS A 1 94 ? 16.857 -22.261 -8.171 1.00 40.69 94 LYS A O 1
ATOM 708 N N . ALA A 1 95 ? 14.704 -22.047 -7.644 1.00 39.34 95 ALA A N 1
ATOM 709 C CA . ALA A 1 95 ? 14.406 -23.477 -7.563 1.00 39.34 95 ALA A CA 1
ATOM 710 C C . ALA A 1 95 ? 13.002 -23.839 -8.080 1.00 39.34 95 ALA A C 1
ATOM 712 O O . ALA A 1 95 ? 12.702 -25.018 -8.230 1.00 39.34 95 ALA A O 1
ATOM 713 N N . ALA A 1 96 ? 12.155 -22.861 -8.420 1.00 42.09 96 ALA A N 1
ATOM 714 C CA . ALA A 1 96 ? 10.802 -23.117 -8.927 1.00 42.09 96 ALA A CA 1
ATOM 715 C C . ALA A 1 96 ? 10.628 -22.870 -10.441 1.00 42.09 96 ALA A C 1
ATOM 717 O O . ALA A 1 96 ? 9.502 -22.788 -10.920 1.00 42.09 96 ALA A O 1
ATOM 718 N N . VAL A 1 97 ? 11.718 -22.798 -11.217 1.00 45.09 97 VAL A N 1
ATOM 719 C CA . VAL A 1 97 ? 11.670 -22.852 -12.693 1.00 45.09 97 VAL A CA 1
ATOM 720 C C . VAL A 1 97 ? 12.373 -24.126 -13.157 1.00 45.09 97 VAL A C 1
ATOM 722 O O . VAL A 1 97 ? 13.494 -24.095 -13.648 1.00 45.09 97 VAL A O 1
ATOM 725 N N . ALA A 1 98 ? 11.734 -25.268 -12.904 1.00 39.06 98 ALA A N 1
ATOM 726 C CA . ALA A 1 98 ? 12.046 -26.551 -13.539 1.00 39.06 98 ALA A CA 1
ATOM 727 C C . ALA A 1 98 ? 10.893 -27.551 -13.336 1.00 39.06 98 ALA A C 1
ATOM 729 O O . ALA A 1 98 ? 11.094 -28.638 -12.800 1.00 39.06 98 ALA A O 1
ATOM 730 N N . ARG A 1 99 ? 9.667 -27.190 -13.729 1.00 39.66 99 ARG A N 1
ATOM 731 C CA . ARG A 1 99 ? 8.617 -28.172 -14.046 1.00 39.66 99 ARG A CA 1
ATOM 732 C C . ARG A 1 99 ? 7.779 -27.654 -15.209 1.00 39.66 99 ARG A C 1
ATOM 734 O O . ARG A 1 99 ? 6.905 -26.814 -15.015 1.00 39.66 99 ARG A O 1
ATOM 741 N N . GLY A 1 100 ? 8.105 -28.163 -16.391 1.00 34.06 100 GLY A N 1
ATOM 742 C CA . GLY A 1 100 ? 7.461 -27.920 -17.676 1.00 34.06 100 GLY A CA 1
ATOM 743 C C . GLY A 1 100 ? 8.331 -28.501 -18.768 1.00 34.06 100 GLY A C 1
ATOM 744 O O . GLY A 1 100 ? 9.177 -27.734 -19.268 1.00 34.06 100 GLY A O 1
#

Foldseek 3Di:
DALVVQCVQAPFFFWKWAQQADACPDPLNVVQVVCVVVVHDDDPVSVCRNPIDGWTFHDRWDADPVRFIFTDTPPDDDTGTPVRIDGPDPGPPPDPPPDD

pLDDT: mean 82.41, std 15.06, range [34.06, 94.12]

Secondary structure (DSSP, 8-state):
--HHHHHHH--TT-EEEE-SS--TTSHHHHHHHHHHHTT----HHHHTTT--EEEEB-S--EE-TTS-EEE-BTT--S-EEGGGEEE-S----S-SS---

Radius of gyration: 16.04 Å; chains: 1; bounding box: 33×40×40 Å